Protein AF-A0A820FP91-F1 (afdb_monomer_lite)

Structure (mmCIF, N/CA/C/O backbone):
data_AF-A0A820FP91-F1
#
_entry.id   AF-A0A820FP91-F1
#
loop_
_atom_site.group_PDB
_atom_site.id
_atom_site.type_symbol
_atom_site.label_atom_id
_atom_site.label_alt_id
_atom_site.label_comp_id
_atom_site.label_asym_id
_atom_site.label_entity_id
_atom_site.label_seq_id
_atom_site.pdbx_PDB_ins_code
_atom_site.Cartn_x
_atom_site.Cartn_y
_atom_site.Cartn_z
_atom_site.occupancy
_atom_site.B_iso_or_equiv
_atom_site.auth_seq_id
_atom_site.auth_comp_id
_atom_site.auth_asym_id
_atom_site.auth_atom_id
_atom_site.pdbx_PDB_model_num
ATOM 1 N N . MET A 1 1 ? 13.817 14.754 3.049 1.00 52.53 1 MET A N 1
ATOM 2 C CA . MET A 1 1 ? 13.286 15.525 1.904 1.00 52.53 1 MET A CA 1
ATOM 3 C C . MET A 1 1 ? 11.832 15.108 1.712 1.00 52.53 1 MET A C 1
ATOM 5 O O . MET A 1 1 ? 11.587 13.914 1.622 1.00 52.53 1 MET A O 1
ATOM 9 N N . LEU A 1 2 ? 10.871 16.034 1.796 1.00 65.56 2 LEU A N 1
ATOM 10 C CA . LEU A 1 2 ? 9.436 15.726 1.678 1.00 65.56 2 LEU A CA 1
ATOM 11 C C . LEU A 1 2 ? 9.116 15.199 0.272 1.00 65.56 2 LEU A C 1
ATOM 13 O O . LEU A 1 2 ? 9.471 15.833 -0.719 1.00 65.56 2 LEU A O 1
ATOM 17 N N . ASP A 1 3 ? 8.436 14.057 0.185 1.00 77.50 3 ASP A N 1
ATOM 18 C CA . ASP A 1 3 ? 8.008 13.490 -1.093 1.00 77.50 3 ASP A CA 1
ATOM 19 C C . ASP A 1 3 ? 6.653 14.079 -1.504 1.00 77.50 3 ASP A C 1
ATOM 21 O O . ASP A 1 3 ? 5.588 13.559 -1.172 1.00 77.50 3 ASP A O 1
ATOM 25 N N . PHE A 1 4 ? 6.682 15.218 -2.195 1.00 82.00 4 PHE A N 1
ATOM 26 C CA . PHE A 1 4 ? 5.469 15.926 -2.612 1.00 82.00 4 PHE A CA 1
ATOM 27 C C . PHE A 1 4 ? 4.545 15.068 -3.488 1.00 82.00 4 PHE A C 1
ATOM 29 O O . PHE A 1 4 ? 3.323 15.153 -3.354 1.00 82.00 4 PHE A O 1
ATOM 36 N N . GLY A 1 5 ? 5.107 14.198 -4.335 1.00 83.25 5 GLY A N 1
ATOM 37 C CA . GLY A 1 5 ? 4.329 13.298 -5.189 1.00 83.25 5 GLY A CA 1
ATOM 38 C C . GLY A 1 5 ? 3.462 12.337 -4.378 1.00 83.25 5 GLY A C 1
ATOM 39 O O . GLY A 1 5 ? 2.301 12.105 -4.723 1.00 83.25 5 GLY A O 1
ATOM 40 N N . TYR A 1 6 ? 3.985 11.847 -3.251 1.00 85.62 6 TYR A N 1
ATOM 41 C CA . TYR A 1 6 ? 3.220 11.017 -2.328 1.00 85.62 6 TYR A CA 1
ATOM 42 C C . TYR A 1 6 ? 1.988 11.739 -1.767 1.00 85.62 6 TYR A C 1
ATOM 44 O O . TYR A 1 6 ? 0.876 11.202 -1.812 1.00 85.62 6 TYR A O 1
ATOM 52 N N . PHE A 1 7 ? 2.158 12.970 -1.281 1.00 87.75 7 PHE A N 1
ATOM 53 C CA . PHE A 1 7 ? 1.056 13.737 -0.695 1.00 87.75 7 PHE A CA 1
ATOM 54 C C . PHE A 1 7 ? -0.005 14.106 -1.730 1.00 87.75 7 PHE A C 1
ATOM 56 O O . PHE A 1 7 ? -1.196 13.975 -1.452 1.00 87.75 7 PHE A O 1
ATOM 63 N N . ILE A 1 8 ? 0.415 14.497 -2.936 1.00 89.81 8 ILE A N 1
ATOM 64 C CA . ILE A 1 8 ? -0.499 14.824 -4.036 1.00 89.81 8 ILE A CA 1
ATOM 65 C C . ILE A 1 8 ? -1.343 13.603 -4.410 1.00 89.81 8 ILE A C 1
ATOM 67 O O . ILE A 1 8 ? -2.569 13.699 -4.479 1.00 89.81 8 ILE A O 1
ATOM 71 N N . ARG A 1 9 ? -0.717 12.435 -4.604 1.00 88.62 9 ARG A N 1
ATOM 72 C CA . ARG A 1 9 ? -1.443 11.212 -4.976 1.00 88.62 9 ARG A CA 1
ATOM 73 C C . ARG A 1 9 ? -2.362 10.730 -3.859 1.00 88.62 9 ARG A C 1
ATOM 75 O O . ARG A 1 9 ? -3.492 10.336 -4.132 1.00 88.62 9 ARG A O 1
ATOM 82 N N . THR A 1 10 ? -1.925 10.840 -2.605 1.00 89.31 10 THR A N 1
ATOM 83 C CA . THR A 1 10 ? -2.776 10.564 -1.441 1.00 89.31 10 THR A CA 1
ATOM 84 C C . THR A 1 10 ? -4.006 11.473 -1.441 1.00 89.31 10 THR A C 1
ATOM 86 O O . THR A 1 10 ? -5.130 10.984 -1.366 1.00 89.31 10 THR A O 1
ATOM 89 N N . ALA A 1 11 ? -3.824 12.787 -1.595 1.00 91.00 11 ALA A N 1
ATOM 90 C CA . ALA A 1 11 ? -4.930 13.741 -1.661 1.00 91.00 11 ALA A CA 1
ATOM 91 C C . ALA A 1 11 ? -5.885 13.444 -2.831 1.00 91.00 11 ALA A C 1
ATOM 93 O O . ALA A 1 11 ? -7.103 13.503 -2.659 1.00 91.00 11 ALA A O 1
ATOM 94 N N . ALA A 1 12 ? -5.352 13.050 -3.991 1.00 89.81 12 ALA A N 1
ATOM 95 C CA . ALA A 1 12 ? -6.150 12.635 -5.140 1.00 89.81 12 ALA A CA 1
ATOM 96 C C . ALA A 1 12 ? -6.999 11.384 -4.848 1.00 89.81 12 ALA A C 1
ATOM 98 O O . ALA A 1 12 ? -8.157 11.342 -5.259 1.00 89.81 12 ALA A O 1
ATOM 99 N N . LEU A 1 13 ? -6.482 10.400 -4.099 1.00 89.19 13 LEU A N 1
ATOM 100 C CA . LEU A 1 13 ? -7.266 9.234 -3.661 1.00 89.19 13 LEU A CA 1
ATOM 101 C C . LEU A 1 13 ? -8.434 9.645 -2.757 1.00 89.19 13 LEU A C 1
ATOM 103 O O . LEU A 1 13 ? -9.565 9.221 -2.988 1.00 89.19 13 LEU A O 1
ATOM 107 N N . PHE A 1 14 ? -8.189 10.523 -1.780 1.00 89.19 14 PHE A N 1
ATOM 108 C CA . PHE A 1 14 ? -9.251 11.057 -0.920 1.00 89.19 14 PHE A CA 1
ATOM 109 C C . PHE A 1 14 ? -10.307 11.832 -1.715 1.00 89.19 14 PHE A C 1
ATOM 111 O O . PHE A 1 14 ? -11.503 11.678 -1.467 1.00 89.19 14 PHE A O 1
ATOM 118 N N . GLN A 1 15 ? -9.883 12.645 -2.683 1.00 87.25 15 GLN A N 1
ATOM 119 C CA . GLN A 1 15 ? -10.796 13.409 -3.530 1.00 87.25 15 GLN A CA 1
ATOM 120 C C . GLN A 1 15 ? -11.615 12.499 -4.455 1.00 87.25 15 GLN A C 1
ATOM 122 O O . GLN A 1 15 ? -12.824 12.699 -4.606 1.00 87.25 15 GLN A O 1
ATOM 127 N N . ARG A 1 16 ? -10.984 11.466 -5.032 1.00 85.62 16 ARG A N 1
ATOM 128 C CA . ARG A 1 16 ? -11.660 10.436 -5.834 1.00 85.62 16 ARG A CA 1
ATOM 129 C C . ARG A 1 16 ? -12.725 9.729 -5.009 1.00 85.62 16 ARG A C 1
ATOM 131 O O . ARG A 1 16 ? -13.841 9.574 -5.487 1.00 85.62 16 ARG A O 1
ATOM 138 N N . PHE A 1 17 ? -12.390 9.339 -3.782 1.00 85.31 17 PHE A N 1
ATOM 139 C CA . PHE A 1 17 ? -13.329 8.667 -2.893 1.00 85.31 17 PHE A CA 1
ATOM 140 C C . PHE A 1 17 ? -14.515 9.560 -2.521 1.00 85.31 17 PHE A C 1
ATOM 142 O O . PHE A 1 17 ? -15.650 9.134 -2.682 1.00 85.31 17 PHE A O 1
ATOM 149 N N . LYS A 1 18 ? -14.281 10.825 -2.137 1.00 80.88 18 LYS A N 1
ATOM 150 C CA . LYS A 1 18 ? -15.371 11.793 -1.895 1.00 80.88 18 LYS A CA 1
ATOM 151 C C . LYS A 1 18 ? -16.314 11.948 -3.090 1.00 80.88 18 LYS A C 1
ATOM 153 O O . LYS A 1 18 ? -17.492 12.225 -2.916 1.00 80.88 18 LYS A O 1
ATOM 158 N N . SER A 1 19 ? -15.784 11.804 -4.301 1.00 73.38 19 SER A N 1
ATOM 159 C CA . SER A 1 19 ? -16.565 11.920 -5.536 1.00 73.38 19 SER A CA 1
ATOM 160 C C . SER A 1 19 ? -17.285 10.618 -5.911 1.00 73.38 19 SER A C 1
ATOM 162 O O . SER A 1 19 ? -18.159 10.630 -6.771 1.00 73.38 19 SER A O 1
ATOM 164 N N . ASN A 1 20 ? -16.899 9.485 -5.320 1.00 72.25 20 ASN A N 1
ATOM 165 C CA . ASN A 1 20 ? -17.356 8.153 -5.698 1.00 72.25 20 ASN A CA 1
ATOM 166 C C . ASN A 1 20 ? -17.362 7.249 -4.454 1.00 72.25 20 ASN A C 1
ATOM 168 O O . ASN A 1 20 ? -16.563 6.316 -4.353 1.00 72.25 20 ASN A O 1
ATOM 172 N N . GLU A 1 21 ? -18.243 7.564 -3.497 1.00 71.00 21 GLU A N 1
ATOM 173 C CA . GLU A 1 21 ? -18.400 6.879 -2.199 1.00 71.00 21 GLU A CA 1
ATOM 174 C C . GLU A 1 21 ? -19.021 5.478 -2.350 1.00 71.00 21 GLU A C 1
ATOM 176 O O . GLU A 1 21 ? -20.003 5.114 -1.703 1.00 71.00 21 GLU A O 1
ATOM 181 N N . LYS A 1 22 ? -18.472 4.664 -3.250 1.00 75.50 22 LYS A N 1
ATOM 182 C CA . LYS A 1 22 ? -18.866 3.270 -3.384 1.00 75.50 22 LYS A CA 1
ATOM 183 C C . LYS A 1 22 ? -18.210 2.482 -2.269 1.00 75.50 22 LYS A C 1
ATOM 185 O O . LYS A 1 22 ? -17.001 2.257 -2.289 1.00 75.50 22 LYS A O 1
ATOM 190 N N . LEU A 1 23 ? -19.035 2.073 -1.313 1.00 80.94 23 LEU A N 1
ATOM 191 C CA . LEU A 1 23 ? -18.615 1.139 -0.289 1.00 80.94 23 LEU A CA 1
ATOM 192 C C . LEU A 1 23 ? -18.631 -0.279 -0.853 1.00 80.94 23 LEU A C 1
ATOM 194 O O . LEU A 1 23 ? -19.652 -0.745 -1.361 1.00 80.94 23 LEU A O 1
ATOM 198 N N . ILE A 1 24 ? -17.492 -0.951 -0.765 1.00 84.31 24 ILE A N 1
ATOM 199 C CA . ILE A 1 24 ? -17.368 -2.378 -1.054 1.00 84.31 24 ILE A CA 1
ATOM 200 C C . ILE A 1 24 ? -17.518 -3.175 0.245 1.00 84.31 24 ILE A C 1
ATOM 202 O O . ILE A 1 24 ? -17.370 -2.638 1.346 1.00 84.31 24 ILE A O 1
ATOM 206 N N . ASN A 1 25 ? -17.822 -4.471 0.137 1.00 88.06 25 ASN A N 1
ATOM 207 C CA 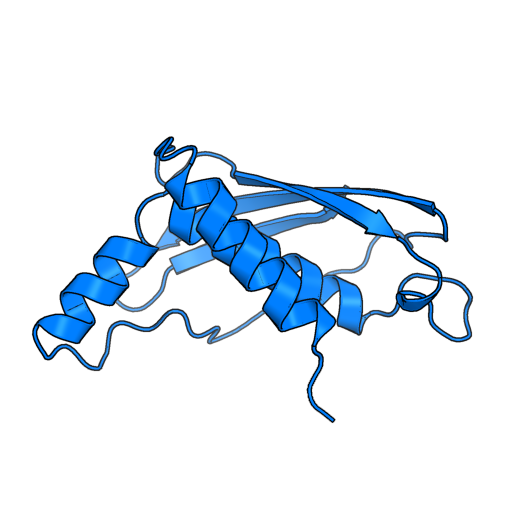. ASN A 1 25 ? -17.817 -5.344 1.309 1.00 88.06 25 ASN A CA 1
ATOM 208 C C . ASN A 1 25 ? -16.390 -5.409 1.892 1.00 88.06 25 ASN A C 1
ATOM 210 O O . ASN A 1 25 ? -15.414 -5.340 1.151 1.00 88.06 25 ASN A O 1
ATOM 214 N N . LEU A 1 26 ? -16.256 -5.577 3.208 1.00 85.25 26 LEU A N 1
ATOM 215 C CA . LEU A 1 26 ? -14.961 -5.709 3.892 1.00 85.25 26 LEU A CA 1
ATOM 216 C C . LEU A 1 26 ? -14.047 -6.781 3.278 1.00 85.25 26 LEU A C 1
ATOM 218 O O . LEU A 1 26 ? -12.833 -6.603 3.248 1.00 85.25 26 LEU A O 1
ATOM 222 N N . LEU A 1 27 ? -14.630 -7.878 2.788 1.00 89.69 27 LEU A N 1
ATOM 223 C CA . LEU A 1 27 ? -13.903 -8.990 2.166 1.00 89.69 27 LEU A CA 1
ATOM 224 C C . LEU A 1 27 ? -13.758 -8.850 0.643 1.00 89.69 27 LEU A C 1
ATOM 226 O O . LEU A 1 27 ? -13.181 -9.728 -0.002 1.00 89.69 27 LEU A O 1
ATOM 230 N N . SER A 1 28 ? -14.305 -7.783 0.055 1.00 90.31 28 SER A N 1
ATOM 231 C CA . SER A 1 28 ? -14.132 -7.489 -1.364 1.00 90.31 28 SER A CA 1
ATOM 232 C C . SER A 1 28 ? -12.711 -7.019 -1.660 1.00 90.31 28 SER A C 1
ATOM 234 O O . SER A 1 28 ? -12.008 -6.472 -0.811 1.00 90.31 28 SER A O 1
ATOM 236 N N . GLU A 1 29 ? -12.302 -7.223 -2.905 1.00 94.06 29 GLU A N 1
ATOM 237 C CA . GLU A 1 29 ? -11.017 -6.763 -3.408 1.00 94.06 29 GLU A CA 1
ATOM 238 C C . GLU A 1 29 ? -11.104 -5.293 -3.837 1.00 94.06 29 GLU A C 1
ATOM 240 O O . GLU A 1 29 ? -11.959 -4.914 -4.638 1.00 94.06 29 GLU A O 1
ATOM 245 N N . SER A 1 30 ? -10.187 -4.476 -3.323 1.00 94.44 30 SER A N 1
ATOM 246 C CA . SER A 1 30 ? -9.920 -3.115 -3.795 1.00 94.44 30 SER A CA 1
ATOM 247 C C . SER A 1 30 ? -8.806 -3.167 -4.833 1.00 94.44 30 SER A C 1
ATOM 249 O O . SER A 1 30 ? -7.750 -3.753 -4.579 1.00 94.44 30 SER A O 1
ATOM 251 N N . VAL A 1 31 ? -9.000 -2.508 -5.977 1.00 93.75 31 VAL A N 1
ATOM 252 C CA . VAL A 1 31 ? -8.024 -2.495 -7.076 1.00 93.75 31 VAL A CA 1
ATOM 253 C C . VAL A 1 31 ? -7.543 -1.076 -7.362 1.00 93.75 31 VAL A C 1
ATOM 255 O O . VAL A 1 31 ? -8.326 -0.182 -7.691 1.00 93.75 31 VAL A O 1
ATOM 258 N N . VAL A 1 32 ? -6.226 -0.880 -7.300 1.00 93.81 32 VAL A N 1
ATOM 259 C CA . VAL A 1 32 ? -5.552 0.367 -7.675 1.00 93.81 32 VAL A CA 1
ATOM 260 C C . VAL A 1 32 ? -4.656 0.112 -8.875 1.00 93.81 32 VAL A C 1
ATOM 262 O O . VAL A 1 32 ? -3.835 -0.794 -8.867 1.00 93.81 32 VAL A O 1
ATOM 265 N N . TYR A 1 33 ? -4.795 0.929 -9.911 1.00 93.81 33 TYR A N 1
ATOM 266 C CA . TYR A 1 33 ? -3.942 0.853 -11.093 1.00 93.81 33 TYR A CA 1
ATOM 267 C C . TYR A 1 33 ? -2.784 1.838 -10.981 1.00 93.81 33 TYR A C 1
ATOM 269 O O . TYR A 1 33 ? -2.938 2.938 -10.439 1.00 93.81 33 TYR A O 1
ATOM 277 N N . GLY A 1 34 ? -1.643 1.455 -11.538 1.00 92.56 34 GLY A N 1
ATOM 278 C CA . GLY A 1 34 ? -0.465 2.299 -11.622 1.00 92.56 34 GLY A CA 1
ATOM 279 C C . GLY A 1 34 ? 0.340 2.033 -12.886 1.00 92.56 34 GLY A C 1
ATOM 280 O O . GLY A 1 34 ? 0.050 1.130 -13.675 1.00 92.56 34 GLY A O 1
ATOM 281 N N . ARG A 1 35 ? 1.332 2.891 -13.099 1.00 93.75 35 ARG A N 1
ATOM 282 C CA . ARG A 1 35 ? 2.276 2.786 -14.204 1.00 93.75 35 ARG A CA 1
ATOM 283 C C . ARG A 1 35 ? 3.666 3.116 -13.689 1.00 93.75 35 ARG A C 1
ATOM 285 O O . ARG A 1 35 ? 3.791 4.069 -12.924 1.00 93.75 35 ARG A O 1
ATOM 292 N N . CYS A 1 36 ? 4.669 2.351 -14.106 1.00 92.50 36 CYS A N 1
ATOM 293 C CA . CYS A 1 36 ? 6.057 2.628 -13.763 1.00 92.50 36 CYS A CA 1
ATOM 294 C C . CYS A 1 36 ? 6.573 3.805 -14.599 1.00 92.50 36 CYS A C 1
ATOM 296 O O . CYS A 1 36 ? 6.571 3.750 -15.833 1.00 92.50 36 CYS A O 1
ATOM 298 N N . TRP A 1 37 ? 6.984 4.883 -13.933 1.00 91.44 37 TRP A N 1
ATOM 299 C CA . TRP A 1 37 ? 7.546 6.069 -14.574 1.00 91.44 37 TRP A CA 1
ATOM 300 C C . TRP A 1 37 ? 9.071 6.115 -14.424 1.00 91.44 37 TRP A C 1
ATOM 302 O O . TRP A 1 37 ? 9.618 5.461 -13.540 1.00 91.44 37 TRP A O 1
ATOM 312 N N . PRO A 1 38 ? 9.786 6.938 -15.218 1.00 88.31 38 PRO A N 1
ATOM 313 C CA . PRO A 1 38 ? 11.246 7.040 -15.120 1.00 88.31 38 PRO A CA 1
ATOM 314 C C . PRO A 1 38 ? 11.760 7.357 -13.707 1.00 88.31 38 PRO A C 1
ATOM 316 O O . PRO A 1 38 ? 12.812 6.877 -13.307 1.00 88.31 38 PRO A O 1
ATOM 319 N N . ASN A 1 39 ? 10.998 8.130 -12.924 1.00 87.69 39 ASN A N 1
ATOM 320 C CA . ASN A 1 39 ? 11.340 8.494 -11.543 1.00 87.69 39 ASN A CA 1
ATOM 321 C C . ASN A 1 39 ? 11.147 7.349 -10.523 1.00 87.69 39 ASN A C 1
ATOM 323 O O . ASN A 1 39 ? 11.489 7.485 -9.343 1.00 87.69 39 ASN A O 1
ATOM 327 N N . ASP A 1 40 ? 10.546 6.242 -10.956 1.00 87.94 40 ASP A N 1
ATOM 328 C CA . ASP A 1 40 ? 10.328 5.058 -10.132 1.00 87.94 40 ASP A CA 1
ATOM 329 C C . ASP A 1 40 ? 11.451 4.028 -10.290 1.00 87.94 40 ASP A C 1
ATOM 331 O O . ASP A 1 40 ? 11.525 3.103 -9.483 1.00 87.94 40 ASP A O 1
ATOM 335 N N . LEU A 1 41 ? 12.334 4.198 -11.277 1.00 90.88 41 LEU A N 1
ATOM 336 C CA . LEU A 1 41 ? 13.446 3.289 -11.534 1.00 90.88 41 LEU A CA 1
ATOM 337 C C . LEU A 1 41 ? 14.598 3.475 -10.542 1.00 90.88 41 LEU A C 1
ATOM 339 O O . LEU A 1 41 ? 14.825 4.562 -10.003 1.00 90.88 41 LEU A O 1
ATOM 343 N N . ASP A 1 42 ? 15.350 2.402 -10.328 1.00 88.38 42 ASP A N 1
ATOM 344 C CA . ASP A 1 42 ? 16.683 2.439 -9.735 1.00 88.38 42 ASP A CA 1
ATOM 345 C C . ASP A 1 42 ? 17.789 2.310 -10.804 1.00 88.38 42 ASP A C 1
ATOM 347 O O . ASP A 1 42 ? 17.534 2.283 -12.009 1.00 88.38 42 ASP A O 1
ATOM 351 N N . PHE A 1 43 ? 19.049 2.239 -10.363 1.00 87.50 43 PHE A N 1
ATOM 352 C CA . PHE A 1 43 ? 20.205 2.079 -11.254 1.00 87.50 43 PHE A CA 1
ATOM 353 C C . PHE A 1 43 ? 20.211 0.760 -12.039 1.00 87.50 43 PHE A C 1
ATOM 355 O O . PHE A 1 43 ? 20.903 0.668 -13.051 1.00 87.50 43 PHE A O 1
ATOM 362 N N . ASN A 1 44 ? 19.442 -0.241 -11.606 1.00 87.50 44 ASN A N 1
ATOM 363 C CA . ASN A 1 44 ? 19.299 -1.508 -12.311 1.00 87.50 44 ASN A CA 1
ATOM 364 C C . ASN A 1 44 ? 18.208 -1.446 -13.385 1.00 87.50 44 ASN A C 1
ATOM 366 O O . ASN A 1 44 ? 17.873 -2.492 -13.929 1.00 87.50 44 ASN A O 1
ATOM 370 N N . TRP A 1 45 ? 17.652 -0.265 -13.687 1.00 86.06 45 TRP A N 1
ATOM 371 C CA . TRP A 1 45 ? 16.594 -0.061 -14.687 1.00 86.06 45 TRP A CA 1
ATOM 372 C C . TRP A 1 45 ? 15.287 -0.809 -14.403 1.00 86.06 45 TRP A C 1
ATOM 374 O O . TRP A 1 45 ? 14.441 -0.944 -15.284 1.00 86.06 45 TRP A O 1
ATOM 384 N N . HIS A 1 46 ? 15.078 -1.217 -13.155 1.00 89.94 46 HIS A N 1
ATOM 385 C CA . HIS A 1 46 ? 13.815 -1.777 -12.694 1.00 89.94 46 HIS A CA 1
ATOM 386 C C . HIS A 1 46 ? 13.190 -0.843 -11.672 1.00 89.94 46 HIS A C 1
ATOM 388 O O . HIS A 1 46 ? 13.857 0.022 -11.098 1.00 89.94 46 HIS A O 1
ATOM 394 N N . MET A 1 47 ? 11.892 -1.012 -11.435 1.00 91.12 47 MET A N 1
ATOM 395 C CA . MET A 1 47 ? 11.224 -0.253 -10.394 1.00 91.12 47 MET A CA 1
ATOM 396 C C . MET A 1 47 ? 11.938 -0.469 -9.055 1.00 91.12 47 MET A C 1
ATOM 398 O O . MET A 1 47 ? 12.164 -1.597 -8.624 1.00 91.12 47 MET A O 1
ATOM 402 N N . ASN A 1 48 ? 12.286 0.627 -8.394 1.00 92.31 48 ASN A N 1
ATOM 403 C CA . ASN A 1 48 ? 12.971 0.610 -7.115 1.00 92.31 48 ASN A CA 1
ATOM 404 C C . ASN A 1 48 ? 12.113 -0.121 -6.069 1.00 92.31 48 ASN A C 1
ATOM 406 O O . ASN A 1 48 ? 10.926 0.170 -5.913 1.00 92.31 48 ASN A O 1
ATOM 410 N N . ASN A 1 49 ? 12.724 -1.013 -5.289 1.00 90.50 49 ASN A N 1
ATOM 411 C CA . ASN A 1 49 ? 12.056 -1.789 -4.237 1.00 90.50 49 ASN A CA 1
ATOM 412 C C . ASN A 1 49 ? 11.218 -0.928 -3.267 1.00 90.50 49 ASN A C 1
ATOM 414 O O . ASN A 1 49 ? 10.112 -1.307 -2.883 1.00 90.50 49 ASN A O 1
ATOM 418 N N . ALA A 1 50 ? 11.678 0.279 -2.921 1.00 89.88 50 ALA A N 1
ATOM 419 C CA . ALA A 1 50 ? 10.935 1.197 -2.055 1.00 89.88 50 ALA A CA 1
ATOM 420 C C . ALA A 1 50 ? 9.633 1.721 -2.694 1.00 89.88 50 ALA A C 1
ATOM 422 O O . ALA A 1 50 ? 8.707 2.123 -1.985 1.00 89.88 50 ALA A O 1
ATOM 423 N N . ARG A 1 51 ? 9.532 1.717 -4.031 1.00 91.31 51 ARG A N 1
ATOM 424 C CA . ARG A 1 51 ? 8.318 2.114 -4.756 1.00 91.31 51 ARG A CA 1
ATOM 425 C C . ARG A 1 51 ? 7.217 1.075 -4.616 1.00 91.31 51 ARG A C 1
ATOM 427 O O . ARG A 1 51 ? 6.075 1.474 -4.441 1.00 91.31 51 ARG A O 1
ATOM 434 N N . TYR A 1 52 ? 7.537 -0.218 -4.568 1.00 92.31 52 TYR A N 1
ATOM 435 C CA . TYR A 1 52 ? 6.531 -1.261 -4.316 1.00 92.31 52 TYR A CA 1
ATOM 436 C C . TYR A 1 52 ? 5.822 -1.051 -2.972 1.00 92.31 52 TYR A C 1
ATOM 438 O O . TYR A 1 52 ? 4.596 -1.099 -2.903 1.00 92.31 52 TYR A O 1
ATOM 446 N N . LEU A 1 53 ? 6.581 -0.751 -1.910 1.00 92.00 53 LEU A N 1
ATOM 447 C CA . LEU A 1 53 ? 6.018 -0.464 -0.583 1.00 92.00 53 LEU A CA 1
ATOM 448 C C . LEU A 1 53 ? 5.154 0.799 -0.580 1.00 92.00 53 LEU A C 1
ATOM 450 O O . LEU A 1 53 ? 4.099 0.845 0.047 1.00 92.00 53 LEU A O 1
ATOM 454 N N . ARG A 1 54 ? 5.566 1.816 -1.334 1.00 92.06 54 ARG A N 1
ATOM 455 C CA . ARG A 1 54 ? 4.770 3.029 -1.508 1.00 92.06 54 ARG A CA 1
ATOM 456 C C . ARG A 1 54 ? 3.449 2.751 -2.233 1.00 92.06 54 ARG A C 1
ATOM 458 O O . ARG A 1 54 ? 2.411 3.264 -1.823 1.00 92.06 54 ARG A O 1
ATOM 465 N N . GLU A 1 55 ? 3.470 1.955 -3.298 1.00 93.06 55 GLU A N 1
ATOM 466 C CA . GLU A 1 55 ? 2.249 1.558 -4.009 1.00 93.06 55 GLU A CA 1
ATOM 467 C C . GLU A 1 55 ? 1.325 0.715 -3.116 1.00 93.06 55 GLU A C 1
ATOM 469 O O . GLU A 1 55 ? 0.110 0.927 -3.118 1.00 93.06 55 GLU A O 1
ATOM 474 N N . SER A 1 56 ? 1.896 -0.154 -2.273 1.00 94.00 56 SER A N 1
ATOM 475 C CA . SER A 1 56 ? 1.166 -0.891 -1.233 1.00 94.00 56 SER A CA 1
ATOM 476 C C . SER A 1 56 ? 0.436 0.034 -0.253 1.00 94.00 56 SER A C 1
ATOM 478 O O . SER A 1 56 ? -0.732 -0.220 0.065 1.00 94.00 56 SER A O 1
ATOM 480 N N . ASP A 1 57 ? 1.062 1.134 0.174 1.00 93.50 57 ASP A N 1
ATOM 481 C CA . ASP A 1 57 ? 0.424 2.130 1.040 1.00 93.50 57 ASP A CA 1
ATOM 482 C C . ASP A 1 57 ? -0.762 2.819 0.351 1.00 93.50 57 ASP A C 1
ATOM 484 O O . ASP A 1 57 ? -1.830 2.951 0.956 1.00 93.50 57 ASP A O 1
ATOM 488 N N . PHE A 1 58 ? -0.628 3.213 -0.921 1.00 94.50 58 PHE A N 1
ATOM 489 C CA . PHE A 1 58 ? -1.743 3.798 -1.677 1.00 94.50 58 PHE A CA 1
ATOM 490 C C . PHE A 1 58 ? -2.910 2.824 -1.825 1.00 94.50 58 PHE A C 1
ATOM 492 O O . PHE A 1 58 ? -4.066 3.211 -1.637 1.00 94.50 58 PHE A O 1
ATOM 499 N N . ALA A 1 59 ? -2.618 1.559 -2.124 1.00 94.44 59 ALA A N 1
ATOM 500 C CA . ALA A 1 59 ? -3.632 0.523 -2.227 1.00 94.44 59 ALA A CA 1
ATOM 501 C C . ALA A 1 59 ? -4.325 0.262 -0.881 1.00 94.44 59 ALA A C 1
ATOM 503 O O . ALA A 1 59 ? -5.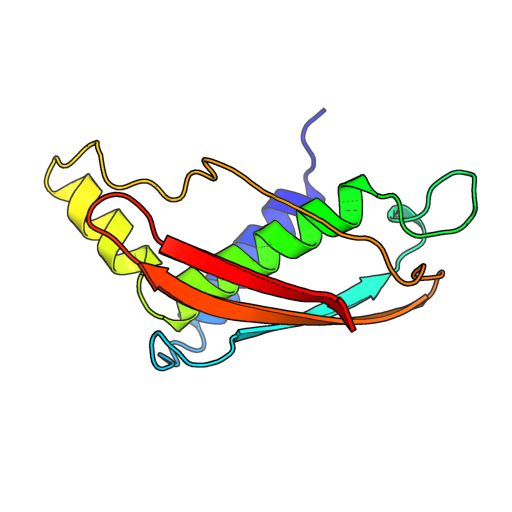549 0.138 -0.837 1.00 94.44 59 ALA A O 1
ATOM 504 N N . ARG A 1 60 ? -3.578 0.289 0.233 1.00 93.88 60 ARG A N 1
ATOM 505 C CA . ARG A 1 60 ? -4.141 0.195 1.588 1.00 93.88 60 ARG A CA 1
ATOM 506 C C . ARG A 1 60 ? -5.057 1.375 1.906 1.00 93.88 60 ARG A C 1
ATOM 508 O O . ARG A 1 60 ? -6.135 1.171 2.456 1.00 93.88 60 ARG A O 1
ATOM 515 N N . ILE A 1 61 ? -4.662 2.600 1.558 1.00 93.38 61 ILE A N 1
ATOM 516 C CA . ILE A 1 61 ? -5.509 3.788 1.746 1.00 93.38 61 ILE A CA 1
ATOM 517 C C . ILE A 1 61 ? -6.797 3.660 0.923 1.00 93.38 61 ILE A C 1
ATOM 519 O O . ILE A 1 61 ? -7.872 3.911 1.464 1.00 93.38 61 ILE A O 1
ATOM 523 N N . SER A 1 62 ? -6.706 3.223 -0.339 1.00 93.88 62 SER A N 1
ATOM 524 C CA . SER A 1 62 ? -7.884 2.976 -1.185 1.00 93.88 62 SER A CA 1
ATOM 525 C C . SER A 1 62 ? -8.817 1.953 -0.543 1.00 93.88 62 SER A C 1
ATOM 527 O O . SER A 1 62 ? -9.995 2.241 -0.374 1.00 93.88 62 SER A O 1
ATOM 529 N N . LEU A 1 63 ? -8.284 0.822 -0.070 1.00 93.62 63 LEU A N 1
ATOM 530 C CA . LEU A 1 63 ? -9.068 -0.213 0.605 1.00 93.62 63 LEU A CA 1
ATOM 531 C C . LEU A 1 63 ? -9.764 0.318 1.866 1.00 93.62 63 LEU A C 1
ATOM 533 O O . LEU A 1 63 ? -10.944 0.051 2.078 1.00 93.62 63 LEU A O 1
ATOM 537 N N . LEU A 1 64 ? -9.067 1.084 2.711 1.00 92.75 64 LEU A N 1
ATOM 538 C CA . LEU A 1 64 ? -9.659 1.652 3.930 1.00 92.75 64 LEU A CA 1
ATOM 539 C C . LEU A 1 64 ? -10.776 2.654 3.624 1.00 92.75 64 LEU A C 1
ATOM 541 O O . LEU A 1 64 ? -11.739 2.750 4.386 1.00 92.75 64 LEU A O 1
ATOM 545 N N . LEU A 1 65 ? -10.640 3.414 2.539 1.00 92.31 65 LEU A N 1
ATOM 546 C CA . LEU A 1 65 ? -11.674 4.330 2.073 1.00 92.31 65 LEU A CA 1
ATOM 547 C C . LEU A 1 65 ? -12.870 3.552 1.516 1.00 92.31 65 LEU A C 1
ATOM 549 O O . LEU A 1 65 ? -13.982 3.715 2.012 1.00 92.31 65 LEU A O 1
ATOM 553 N N . GLU A 1 66 ? -12.629 2.648 0.568 1.00 91.75 66 GLU A N 1
ATOM 554 C CA . GLU A 1 66 ? -13.651 1.850 -0.119 1.00 91.75 66 GLU A CA 1
ATOM 555 C C . GLU A 1 66 ? -14.414 0.915 0.832 1.00 91.75 66 GLU A C 1
ATOM 557 O O . GLU A 1 66 ? -15.595 0.676 0.632 1.00 91.75 66 GLU A O 1
ATOM 562 N N . THR A 1 67 ? -13.808 0.426 1.913 1.00 91.50 67 THR A N 1
ATOM 563 C CA . THR A 1 67 ? -14.511 -0.377 2.940 1.00 91.50 67 THR A CA 1
ATOM 564 C C . THR A 1 67 ? -15.179 0.471 4.029 1.00 91.50 67 THR A C 1
ATOM 566 O O . THR A 1 67 ? -15.844 -0.059 4.918 1.00 91.50 67 THR A O 1
ATOM 569 N N . GLY A 1 68 ? -14.977 1.793 4.026 1.00 90.00 68 GLY A N 1
ATOM 570 C CA . GLY A 1 68 ? -15.466 2.700 5.070 1.00 90.00 68 GLY A CA 1
ATOM 571 C C . GLY A 1 68 ? -14.723 2.593 6.412 1.00 90.00 68 GLY A C 1
ATOM 572 O O . GLY A 1 68 ? -15.047 3.320 7.361 1.00 90.00 68 GLY A O 1
ATOM 573 N N . LEU A 1 69 ? -13.695 1.743 6.513 1.00 90.38 69 LEU A N 1
ATOM 574 C CA . LEU A 1 69 ? -12.860 1.607 7.710 1.00 90.38 69 LEU A CA 1
ATOM 575 C C . LEU A 1 69 ? -12.166 2.918 8.078 1.00 90.38 69 LEU A C 1
ATOM 577 O O . LEU A 1 69 ? -12.061 3.245 9.260 1.00 90.38 69 LEU A O 1
ATOM 581 N N . TRP A 1 70 ? -11.759 3.714 7.087 1.00 91.38 70 TRP A N 1
ATOM 582 C CA . TRP A 1 70 ? -11.164 5.027 7.323 1.00 91.38 70 TRP A CA 1
ATOM 583 C C . TRP A 1 70 ? -12.090 5.936 8.140 1.00 91.38 70 TRP A C 1
ATOM 585 O O . TRP A 1 70 ? -11.679 6.511 9.150 1.00 91.38 70 TRP A O 1
ATOM 595 N N . ASN A 1 71 ? -13.364 6.019 7.750 1.00 89.88 71 ASN A N 1
ATOM 596 C CA . ASN A 1 71 ? -14.359 6.833 8.447 1.00 89.88 71 ASN A CA 1
ATOM 597 C C . ASN A 1 71 ? -14.611 6.309 9.865 1.00 89.88 71 ASN A C 1
ATOM 599 O O . ASN A 1 71 ? -14.699 7.102 10.805 1.00 89.88 71 ASN A O 1
ATOM 603 N N . SER A 1 72 ? -14.656 4.985 10.040 1.00 89.19 72 SER A N 1
ATOM 604 C CA . SER A 1 72 ? -14.779 4.344 11.355 1.00 89.19 72 SER A CA 1
ATOM 605 C C . SER A 1 72 ? -13.608 4.692 12.280 1.00 89.19 72 SER A C 1
ATOM 607 O O . SER A 1 72 ? -13.821 5.074 13.433 1.00 89.19 72 SER A O 1
ATOM 609 N N . ILE A 1 73 ? -12.376 4.642 11.765 1.00 90.06 73 ILE A N 1
ATOM 610 C CA . ILE A 1 73 ? -11.159 5.013 12.498 1.00 90.06 73 ILE A CA 1
ATOM 611 C C . ILE A 1 73 ? -11.196 6.495 12.893 1.00 90.06 73 ILE A C 1
ATOM 613 O O . ILE A 1 73 ? -10.976 6.835 14.056 1.00 90.06 73 ILE A O 1
ATOM 617 N N . VAL A 1 74 ? -11.517 7.392 11.954 1.00 89.69 74 VAL A N 1
ATOM 618 C CA . VAL A 1 74 ? -11.599 8.838 12.225 1.00 8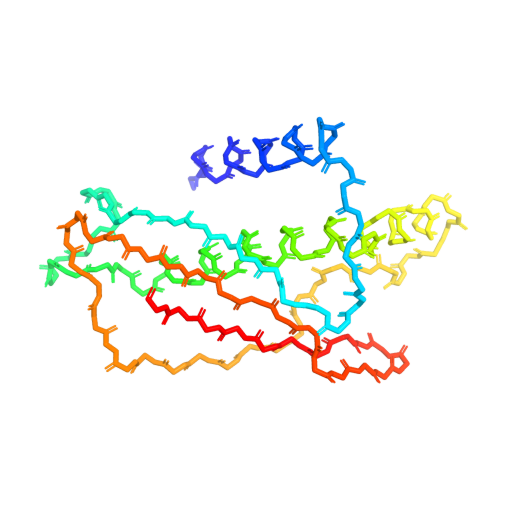9.69 74 VAL A CA 1
ATOM 619 C C . VAL A 1 74 ? -12.686 9.151 13.255 1.00 89.69 74 VAL A C 1
ATOM 621 O O . VAL A 1 74 ? -12.453 9.957 14.156 1.00 89.69 74 VAL A O 1
ATOM 624 N N . LYS A 1 75 ? -13.856 8.507 13.162 1.00 89.88 75 LYS A N 1
ATOM 625 C CA . LYS A 1 75 ? -14.955 8.681 14.122 1.00 89.88 75 LYS A CA 1
ATOM 626 C C . LYS A 1 75 ? -14.542 8.247 15.529 1.00 89.88 75 LYS A C 1
ATOM 628 O O . LYS A 1 75 ? -14.773 8.996 16.473 1.00 89.88 75 LYS A O 1
ATOM 633 N N . ARG A 1 76 ? -13.877 7.095 15.675 1.00 89.00 76 ARG A N 1
ATOM 634 C CA . ARG A 1 76 ? -13.354 6.637 16.975 1.00 89.00 76 ARG A CA 1
ATOM 635 C C . ARG A 1 76 ? -12.343 7.622 17.562 1.00 89.00 76 ARG A C 1
ATOM 637 O O . ARG A 1 76 ? -12.500 8.020 18.713 1.00 89.00 76 ARG A O 1
ATOM 644 N N . ARG A 1 77 ? -11.388 8.112 16.762 1.00 87.31 77 ARG A N 1
ATOM 645 C CA . ARG A 1 77 ? -10.423 9.130 17.223 1.00 87.31 77 ARG A CA 1
ATOM 646 C C . ARG A 1 77 ? -11.095 10.409 17.709 1.00 87.31 77 ARG A C 1
ATOM 648 O O . ARG A 1 77 ? -10.715 10.935 18.750 1.00 87.31 77 ARG A O 1
ATOM 655 N N . LYS A 1 78 ? -12.099 10.905 16.977 1.00 87.56 78 LYS A N 1
ATOM 656 C CA . LYS A 1 78 ? -12.873 12.092 17.384 1.00 87.56 78 LYS A CA 1
ATOM 657 C C . LYS A 1 78 ? -13.601 11.885 18.715 1.00 87.56 78 LYS A C 1
ATOM 659 O O . LYS A 1 78 ? -13.745 12.838 19.468 1.00 87.56 78 LYS A O 1
ATOM 664 N N . ASN A 1 79 ? -13.985 10.649 19.023 1.00 89.56 79 ASN A N 1
ATOM 665 C CA . ASN A 1 79 ? -14.620 10.272 20.285 1.00 89.56 79 ASN A CA 1
ATOM 666 C C . ASN A 1 79 ? -13.614 10.008 21.427 1.00 89.56 79 ASN A C 1
ATOM 668 O O . ASN A 1 79 ? -13.996 9.469 22.460 1.00 89.56 79 ASN A O 1
ATOM 672 N N . GLY A 1 80 ? -12.333 10.359 21.260 1.00 83.38 80 GLY A N 1
ATOM 673 C CA . GLY A 1 80 ? -11.313 10.253 22.310 1.00 83.38 80 GLY A CA 1
ATOM 674 C C . GLY A 1 80 ? -10.576 8.911 22.378 1.00 83.38 80 GLY A C 1
ATOM 675 O O . GLY A 1 80 ? -9.650 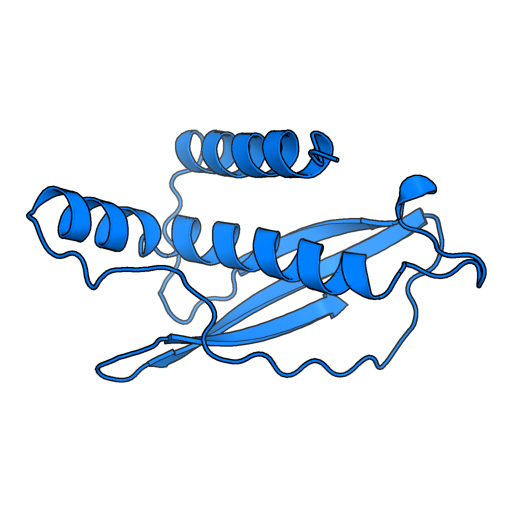8.775 23.177 1.00 83.38 80 GLY A O 1
ATOM 676 N N . MET A 1 81 ? -10.917 7.943 21.521 1.00 80.62 81 MET A N 1
ATOM 677 C CA . MET A 1 81 ? -10.196 6.669 21.403 1.00 80.62 81 MET A CA 1
ATOM 678 C C . MET A 1 81 ? -8.877 6.874 20.645 1.00 80.62 81 MET A C 1
ATOM 680 O O . MET A 1 81 ? -8.853 6.999 19.417 1.00 80.62 81 MET A O 1
ATOM 684 N N . LYS A 1 82 ? -7.772 6.952 21.396 1.00 76.19 82 LYS A N 1
ATOM 685 C CA . LYS A 1 82 ? -6.409 7.149 20.870 1.00 76.19 82 LYS A CA 1
ATOM 686 C C . LYS A 1 82 ? -5.743 5.863 20.385 1.00 76.19 82 LYS A C 1
ATOM 688 O O . LYS A 1 82 ? -4.601 5.917 19.985 1.00 76.19 82 LYS A O 1
ATOM 693 N N . ASP A 1 83 ? -6.403 4.723 20.456 1.00 77.94 83 ASP A N 1
ATOM 694 C CA . ASP A 1 83 ? -5.904 3.415 20.021 1.00 77.94 83 ASP A CA 1
ATOM 695 C C . ASP A 1 83 ? -6.281 3.092 18.564 1.00 77.94 83 ASP A C 1
ATOM 697 O O . ASP A 1 83 ? -5.636 2.274 17.910 1.00 77.94 83 ASP A O 1
ATOM 701 N N . ALA A 1 84 ? -7.285 3.773 18.006 1.00 79.44 84 ALA A N 1
ATOM 702 C CA . ALA A 1 84 ? -7.728 3.563 16.633 1.00 79.44 84 ALA A CA 1
ATOM 703 C C . ALA A 1 84 ? -6.738 4.156 15.609 1.00 79.44 84 ALA A C 1
ATOM 705 O O . ALA A 1 84 ? -6.865 5.311 15.188 1.00 79.44 84 ALA A O 1
ATOM 706 N N . HIS A 1 85 ? -5.774 3.363 15.139 1.00 82.06 85 HIS A N 1
ATOM 707 C CA . HIS A 1 85 ? -4.782 3.775 14.140 1.00 82.06 85 HIS A CA 1
ATOM 708 C C . HIS A 1 85 ? -4.722 2.855 12.920 1.00 82.06 85 HIS A C 1
ATOM 710 O O . HIS A 1 85 ? -5.013 1.672 12.997 1.00 82.06 85 HIS A O 1
ATOM 716 N N . ALA A 1 86 ? -4.316 3.422 11.782 1.00 84.44 86 ALA A N 1
ATOM 717 C CA . ALA A 1 86 ? -4.005 2.675 10.561 1.00 84.44 86 ALA A CA 1
ATOM 718 C C . ALA A 1 86 ? -2.481 2.484 10.448 1.00 84.44 86 ALA A C 1
ATOM 720 O O . ALA A 1 86 ? -1.878 2.826 9.431 1.00 84.44 86 ALA A O 1
ATOM 721 N N . LEU A 1 87 ? -1.855 2.052 11.547 1.00 88.62 87 LEU A N 1
ATOM 722 C CA . LEU A 1 87 ? -0.418 1.799 11.615 1.00 88.62 87 LEU A CA 1
ATOM 723 C C . LEU A 1 87 ? -0.131 0.369 11.152 1.00 88.62 87 LEU A C 1
ATOM 725 O O . LEU A 1 87 ? -0.866 -0.554 11.493 1.00 88.62 87 LEU A O 1
ATOM 729 N N . VAL A 1 88 ? 0.956 0.189 10.406 1.00 91.19 88 VAL A N 1
ATOM 730 C CA . VAL A 1 88 ? 1.454 -1.137 10.029 1.00 91.19 88 VAL A CA 1
ATOM 731 C C . VAL A 1 88 ? 2.323 -1.666 11.164 1.00 91.19 88 VAL A C 1
ATOM 733 O O . VAL A 1 88 ? 3.365 -1.086 11.456 1.00 91.19 88 VAL A O 1
ATOM 736 N N . SER A 1 89 ? 1.891 -2.748 11.811 1.00 91.56 89 SER A N 1
ATOM 737 C CA . SER A 1 89 ? 2.662 -3.416 12.868 1.00 91.56 89 SER A CA 1
ATOM 738 C C . SER A 1 89 ? 3.729 -4.356 12.305 1.00 91.56 89 SER A C 1
ATOM 740 O O . SER A 1 89 ? 4.830 -4.431 12.840 1.00 91.56 89 SER A O 1
ATOM 742 N N . ALA A 1 90 ? 3.411 -5.054 11.215 1.00 92.50 90 ALA A N 1
ATOM 743 C CA . ALA A 1 90 ? 4.302 -5.960 10.508 1.00 92.50 90 ALA A CA 1
ATOM 744 C C . ALA A 1 90 ? 3.950 -5.981 9.016 1.00 92.50 90 ALA A C 1
ATOM 746 O O . ALA A 1 90 ? 2.787 -5.823 8.643 1.00 92.50 90 ALA A O 1
ATOM 747 N N . LEU A 1 91 ? 4.956 -6.189 8.168 1.00 94.06 91 LEU A N 1
ATOM 748 C CA . LEU A 1 91 ? 4.780 -6.366 6.731 1.00 94.06 91 LEU A CA 1
ATOM 749 C C . LEU A 1 91 ? 5.783 -7.398 6.217 1.00 94.06 91 LEU A C 1
ATOM 751 O O . LEU A 1 91 ? 6.970 -7.329 6.529 1.00 94.06 91 LEU A O 1
ATOM 755 N N . GLN A 1 92 ? 5.296 -8.333 5.408 1.00 94.31 92 GLN A N 1
ATOM 756 C CA . GLN A 1 92 ? 6.109 -9.302 4.688 1.00 94.31 92 GLN A CA 1
ATOM 757 C C . GLN A 1 92 ? 5.860 -9.122 3.192 1.00 94.31 92 GLN A C 1
ATOM 759 O O . GLN A 1 92 ? 4.718 -9.178 2.743 1.00 94.31 92 GLN A O 1
ATOM 764 N N . ILE A 1 93 ? 6.928 -8.911 2.423 1.00 93.06 93 ILE A N 1
ATOM 765 C CA . ILE A 1 93 ? 6.865 -8.721 0.972 1.00 93.06 93 ILE A CA 1
ATOM 766 C C . ILE A 1 93 ? 7.736 -9.757 0.269 1.00 93.06 93 ILE A C 1
ATOM 768 O O . ILE A 1 93 ? 8.829 -10.083 0.731 1.00 93.06 93 ILE A O 1
ATOM 772 N N . GLN A 1 94 ? 7.237 -10.285 -0.845 1.00 94.12 94 GLN A N 1
ATOM 773 C CA . GLN A 1 94 ? 7.961 -11.221 -1.698 1.00 94.12 94 GLN A CA 1
ATOM 774 C C . GLN A 1 94 ? 7.953 -10.679 -3.125 1.00 94.12 94 GLN A C 1
ATOM 776 O O . GLN 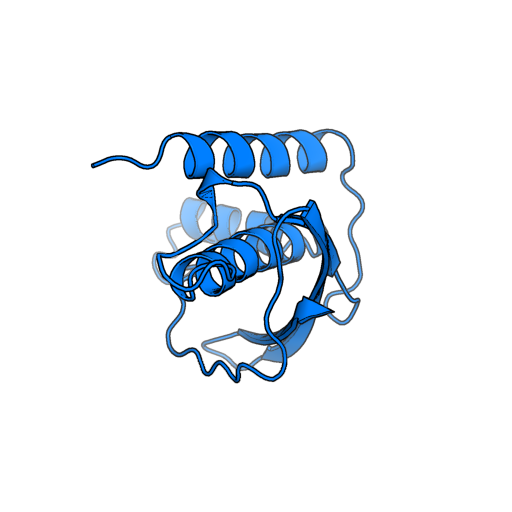A 1 94 ? 6.892 -10.551 -3.735 1.00 94.12 94 GLN A O 1
ATOM 781 N N . TYR A 1 95 ? 9.134 -10.375 -3.654 1.00 92.12 95 TYR A N 1
ATOM 782 C CA . TYR A 1 95 ? 9.300 -9.917 -5.030 1.00 92.12 95 TYR A CA 1
ATOM 783 C C . TYR A 1 95 ? 9.457 -11.134 -5.938 1.00 92.12 95 TYR A C 1
ATOM 785 O O . TYR A 1 95 ? 10.373 -11.932 -5.746 1.00 92.12 95 TYR A O 1
ATOM 793 N N . ARG A 1 96 ? 8.538 -11.301 -6.892 1.00 90.38 96 ARG A N 1
ATOM 794 C CA . ARG A 1 96 ? 8.547 -12.439 -7.829 1.00 90.38 96 ARG A CA 1
ATOM 795 C C . ARG A 1 96 ? 8.921 -12.045 -9.251 1.00 90.38 96 ARG A C 1
ATOM 797 O O . ARG A 1 96 ? 9.518 -12.847 -9.955 1.00 90.38 96 ARG A O 1
ATOM 804 N N . GLN A 1 97 ? 8.564 -10.832 -9.656 1.00 88.56 97 GLN A N 1
ATOM 805 C CA . GLN A 1 97 ? 8.789 -10.315 -10.998 1.00 88.56 97 GLN A CA 1
ATOM 806 C C . GLN A 1 97 ? 9.155 -8.835 -10.906 1.00 88.56 97 GLN A C 1
ATOM 808 O O . GLN A 1 97 ? 8.593 -8.111 -10.080 1.00 88.56 97 GLN A O 1
ATOM 813 N N . SER A 1 98 ? 10.119 -8.410 -11.720 1.00 89.69 98 SER A N 1
ATOM 814 C CA . SER A 1 98 ? 10.492 -7.009 -11.857 1.00 89.69 98 SER A CA 1
ATOM 815 C C . SER A 1 98 ? 9.504 -6.275 -12.763 1.00 89.69 98 SER A C 1
ATOM 817 O O . SER A 1 98 ? 9.001 -6.829 -13.737 1.00 89.69 98 SER A O 1
ATOM 819 N N . ILE A 1 99 ? 9.228 -5.021 -12.417 1.00 90.88 99 ILE A N 1
ATOM 820 C CA . ILE A 1 99 ? 8.438 -4.095 -13.228 1.00 90.88 99 ILE A CA 1
ATOM 821 C C . ILE A 1 99 ? 9.403 -3.156 -13.934 1.00 90.88 99 ILE A C 1
ATOM 823 O O . ILE A 1 99 ? 10.253 -2.534 -13.284 1.00 90.88 99 ILE A O 1
ATOM 827 N N . GLU A 1 100 ? 9.268 -3.065 -15.251 1.00 92.62 100 GLU A N 1
ATOM 828 C CA . GLU A 1 100 ? 10.118 -2.254 -16.109 1.00 92.62 100 GLU A CA 1
ATOM 829 C C . GLU A 1 100 ? 9.475 -0.899 -16.416 1.00 92.62 100 GLU A C 1
ATOM 831 O O . GLU A 1 100 ? 8.315 -0.607 -16.101 1.00 92.62 100 GLU A O 1
ATOM 836 N N . LEU A 1 101 ? 10.263 -0.024 -17.035 1.00 93.12 101 LEU A N 1
ATOM 837 C CA . LEU A 1 101 ? 9.816 1.306 -17.403 1.00 93.12 101 LEU A CA 1
ATOM 838 C C . LEU A 1 101 ? 8.596 1.258 -18.331 1.00 93.12 101 LEU A C 1
ATOM 840 O O . LEU A 1 101 ? 8.645 0.727 -19.435 1.00 93.12 101 LEU A O 1
ATOM 844 N N . GLY A 1 102 ? 7.523 1.939 -17.934 1.00 91.62 102 GLY A N 1
ATOM 845 C CA . GLY A 1 102 ? 6.325 2.088 -18.752 1.00 91.62 102 GLY A CA 1
ATOM 846 C C . GLY A 1 102 ? 5.307 0.963 -18.592 1.00 91.62 102 GLY A C 1
ATOM 847 O O . GLY A 1 102 ? 4.189 1.132 -19.105 1.00 91.62 102 GLY A O 1
ATOM 848 N N . ASP A 1 103 ? 5.635 -0.091 -17.844 1.00 93.62 103 ASP A N 1
ATOM 849 C CA . ASP A 1 103 ? 4.713 -1.168 -17.503 1.00 93.62 103 ASP A CA 1
ATOM 850 C C . ASP A 1 103 ? 3.514 -0.643 -16.721 1.00 93.62 103 ASP A C 1
ATOM 852 O O . ASP A 1 103 ? 3.613 0.251 -15.870 1.00 93.62 103 ASP A O 1
ATOM 856 N N . ARG A 1 104 ? 2.347 -1.210 -17.031 1.00 94.25 104 ARG A N 1
ATOM 857 C CA . ARG A 1 104 ? 1.121 -0.998 -16.265 1.00 94.25 104 ARG A CA 1
ATOM 858 C C . ARG A 1 104 ? 0.980 -2.143 -15.290 1.00 94.25 104 ARG A C 1
ATOM 860 O O . ARG A 1 104 ? 1.087 -3.294 -15.689 1.00 94.25 104 ARG A O 1
ATOM 867 N N . PHE A 1 105 ? 0.646 -1.806 -14.060 1.00 93.69 105 PHE A N 1
ATOM 868 C CA . PHE A 1 105 ? 0.402 -2.785 -13.019 1.00 93.69 105 PHE A CA 1
ATOM 869 C C . PHE A 1 105 ? -0.932 -2.508 -12.339 1.00 93.69 105 PHE A C 1
ATOM 871 O O . PHE A 1 105 ? -1.435 -1.375 -12.313 1.00 93.69 105 PHE A O 1
ATOM 878 N N . LYS A 1 106 ? -1.499 -3.553 -11.752 1.00 95.12 106 LYS A N 1
ATOM 879 C CA . LYS A 1 106 ? -2.631 -3.468 -10.838 1.00 95.12 106 LYS A CA 1
ATOM 880 C C . LYS A 1 106 ? -2.212 -3.962 -9.462 1.00 95.12 106 LYS A C 1
ATOM 882 O O . LYS A 1 106 ? -1.538 -4.975 -9.313 1.00 95.12 106 LYS A O 1
ATOM 887 N N . PHE A 1 107 ? -2.653 -3.233 -8.453 1.00 95.38 107 PHE A N 1
ATOM 888 C CA . PHE A 1 107 ? -2.497 -3.567 -7.054 1.00 95.38 107 PHE A CA 1
ATOM 889 C C . PHE A 1 107 ? -3.852 -4.011 -6.526 1.00 95.38 107 PHE A C 1
ATOM 891 O O . PHE A 1 107 ? -4.798 -3.225 -6.488 1.00 95.38 107 PHE A O 1
ATOM 898 N N . ILE A 1 108 ? -3.951 -5.276 -6.149 1.00 96.00 108 ILE A N 1
ATOM 899 C CA . ILE A 1 108 ? -5.151 -5.870 -5.568 1.00 96.00 108 ILE A CA 1
ATOM 900 C C . ILE A 1 108 ? -4.920 -5.936 -4.067 1.00 96.00 108 ILE A C 1
ATOM 902 O O . ILE A 1 108 ? -3.865 -6.379 -3.624 1.00 96.00 108 ILE A O 1
ATOM 906 N N . SER A 1 109 ? -5.863 -5.442 -3.275 1.00 96.06 109 SER A N 1
ATOM 907 C CA . SER A 1 109 ? -5.789 -5.454 -1.814 1.00 96.06 109 SER A CA 1
ATOM 908 C C . SER A 1 109 ? -7.080 -5.994 -1.230 1.00 96.06 109 SER A C 1
ATOM 910 O O . SER A 1 109 ? -8.165 -5.595 -1.651 1.00 96.06 109 SER A O 1
ATOM 912 N N . ARG A 1 110 ? -6.958 -6.874 -0.241 1.00 95.38 110 ARG A N 1
ATOM 913 C CA . ARG A 1 110 ? -8.090 -7.498 0.441 1.00 95.38 110 ARG A CA 1
ATOM 914 C C . ARG A 1 110 ? -7.781 -7.674 1.922 1.00 95.38 110 ARG A C 1
ATOM 916 O O . ARG A 1 110 ? -6.647 -7.952 2.304 1.00 95.38 110 ARG A O 1
ATOM 923 N N . ILE A 1 111 ? -8.811 -7.556 2.754 1.00 95.31 111 ILE A N 1
ATOM 924 C CA . ILE A 1 111 ? -8.747 -7.974 4.155 1.00 95.31 111 ILE A CA 1
ATOM 925 C C . ILE A 1 111 ? -8.973 -9.486 4.201 1.00 95.31 111 ILE A C 1
ATOM 927 O O . ILE A 1 111 ? -10.005 -9.975 3.739 1.00 95.31 111 ILE A O 1
ATOM 931 N N . ASN A 1 112 ? -7.998 -10.230 4.720 1.00 93.38 112 ASN A N 1
ATOM 932 C CA . ASN A 1 112 ? -8.107 -11.682 4.854 1.00 93.38 112 ASN A CA 1
ATOM 933 C C . ASN A 1 112 ? -8.734 -12.065 6.204 1.00 93.38 112 ASN A C 1
ATOM 935 O O . ASN A 1 112 ? -9.653 -12.877 6.262 1.00 93.38 112 ASN A O 1
ATOM 939 N N . ALA A 1 113 ? -8.283 -11.424 7.282 1.00 93.06 113 ALA A N 1
ATOM 940 C CA . ALA A 1 113 ? -8.754 -11.676 8.640 1.00 93.06 113 ALA A CA 1
ATOM 941 C C . ALA A 1 113 ? -8.633 -10.417 9.509 1.00 93.06 113 ALA A C 1
ATOM 943 O O . ALA A 1 113 ? -8.016 -9.425 9.115 1.00 93.06 113 ALA A O 1
ATOM 944 N N . TRP A 1 114 ? -9.199 -10.461 10.709 1.00 93.62 114 TRP A N 1
ATOM 945 C CA . TRP A 1 114 ? -8.999 -9.455 11.749 1.00 93.62 114 TRP A CA 1
ATOM 946 C C . TRP A 1 114 ? -9.135 -10.098 13.126 1.00 93.62 114 TRP A C 1
ATOM 948 O O . TRP A 1 114 ? -9.828 -11.104 13.281 1.00 93.62 114 TRP A O 1
ATOM 958 N N . ASP A 1 115 ? -8.478 -9.503 14.111 1.00 93.06 115 ASP A N 1
ATOM 959 C CA . ASP A 1 115 ? -8.634 -9.831 15.524 1.00 93.06 115 ASP A CA 1
ATOM 960 C C . ASP A 1 115 ? -9.013 -8.569 16.322 1.00 93.06 115 ASP A C 1
ATOM 962 O O . ASP A 1 115 ? -9.401 -7.543 15.754 1.00 93.06 115 ASP A O 1
ATOM 966 N N . ASP A 1 116 ? -8.913 -8.636 17.648 1.00 88.56 116 ASP A N 1
ATOM 967 C CA . ASP A 1 116 ? -9.245 -7.513 18.529 1.00 88.56 116 ASP A CA 1
ATOM 968 C C . ASP A 1 116 ? -8.289 -6.313 18.385 1.00 88.56 116 ASP A C 1
ATOM 970 O O . ASP A 1 116 ? -8.600 -5.214 18.852 1.00 88.56 116 ASP A O 1
ATOM 974 N N . LYS A 1 117 ? -7.113 -6.502 17.773 1.00 86.31 117 LYS A N 1
ATOM 975 C CA . LYS A 1 117 ? -6.022 -5.517 17.730 1.00 86.31 117 LYS A CA 1
ATOM 976 C C . LYS A 1 117 ? -5.701 -5.025 16.323 1.00 86.31 117 LYS A C 1
ATOM 978 O O . LYS A 1 117 ? -5.265 -3.882 16.178 1.00 86.31 117 LYS A O 1
ATOM 983 N N . ALA A 1 118 ? -5.859 -5.859 15.302 1.00 90.31 118 ALA A N 1
ATOM 984 C CA . ALA A 1 118 ? -5.355 -5.597 13.966 1.00 90.31 118 ALA A CA 1
ATOM 985 C C . ALA A 1 118 ? -6.209 -6.224 12.857 1.00 90.31 118 ALA A C 1
ATOM 987 O O . ALA A 1 118 ? -6.871 -7.248 13.013 1.00 90.31 118 ALA A O 1
ATOM 988 N N . PHE A 1 119 ? -6.123 -5.599 11.684 1.00 92.19 119 PHE A N 1
ATOM 989 C CA . PHE A 1 119 ? -6.580 -6.173 10.425 1.00 92.19 119 PHE A CA 1
ATOM 990 C C . PHE A 1 119 ? -5.391 -6.802 9.705 1.00 92.19 119 PHE A C 1
ATOM 992 O O . PHE A 1 119 ? -4.315 -6.205 9.637 1.00 92.19 119 PHE A O 1
ATOM 999 N N . TYR A 1 120 ? -5.611 -7.971 9.115 1.00 93.88 120 TYR A N 1
ATOM 1000 C CA . TYR A 1 120 ? -4.642 -8.670 8.283 1.00 93.88 120 TYR A CA 1
ATOM 1001 C C . TYR A 1 120 ? -5.006 -8.469 6.818 1.00 93.88 120 TYR A C 1
ATOM 1003 O O . TYR A 1 120 ? -6.104 -8.820 6.376 1.00 93.88 120 TYR A O 1
ATOM 1011 N N . LEU A 1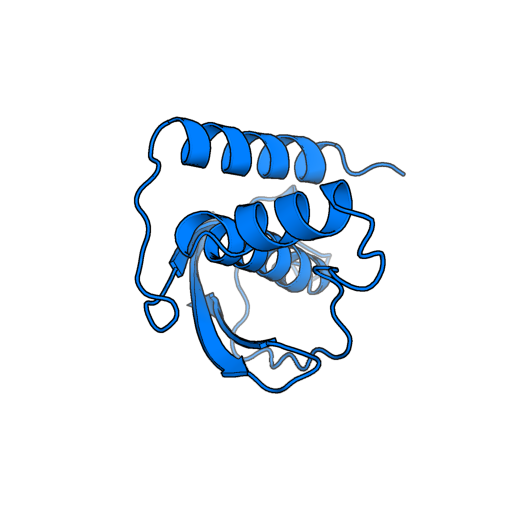 121 ? -4.079 -7.873 6.074 1.00 94.69 121 LEU A N 1
ATOM 1012 C CA . LEU A 1 121 ? -4.259 -7.539 4.672 1.00 94.69 121 LEU A CA 1
ATOM 1013 C C . LEU A 1 121 ? -3.365 -8.424 3.817 1.00 94.69 121 LEU A C 1
ATOM 1015 O O . LEU A 1 121 ? -2.191 -8.615 4.127 1.00 94.69 121 LEU A O 1
ATOM 1019 N N . GLU A 1 122 ? -3.916 -8.878 2.702 1.00 95.56 122 GLU A N 1
ATOM 1020 C CA . GLU A 1 122 ? -3.150 -9.476 1.621 1.00 95.56 122 GLU A CA 1
ATOM 1021 C C . GLU A 1 122 ? -3.190 -8.553 0.415 1.00 95.56 122 GLU A C 1
ATOM 1023 O O . GLU A 1 122 ? -4.209 -7.915 0.115 1.00 95.56 122 GLU A O 1
ATOM 1028 N N . GLN A 1 123 ? -2.041 -8.440 -0.245 1.00 95.94 123 GLN A N 1
ATOM 1029 C CA . GLN A 1 123 ? -1.895 -7.582 -1.400 1.00 95.94 123 GLN A CA 1
ATOM 1030 C C . GLN A 1 123 ? -1.067 -8.261 -2.481 1.00 95.94 123 GLN A C 1
ATOM 1032 O O . GLN A 1 123 ? -0.040 -8.882 -2.201 1.00 95.94 123 GLN A O 1
ATOM 1037 N N . TRP A 1 124 ? -1.502 -8.083 -3.722 1.00 95.12 124 TRP A N 1
ATOM 1038 C CA . TRP A 1 124 ? -0.834 -8.613 -4.900 1.00 95.12 124 TRP A CA 1
ATOM 1039 C C . TRP A 1 124 ? -0.615 -7.507 -5.913 1.00 95.12 124 TRP A C 1
ATOM 1041 O O . TRP A 1 124 ? -1.513 -6.708 -6.183 1.00 95.12 124 TRP A O 1
ATOM 1051 N N . MET A 1 125 ? 0.576 -7.502 -6.493 1.00 94.19 125 MET A N 1
ATOM 1052 C CA . MET A 1 125 ? 0.929 -6.650 -7.614 1.00 94.19 125 MET A CA 1
ATOM 1053 C C . MET A 1 125 ? 1.080 -7.535 -8.845 1.00 94.19 125 MET A C 1
ATOM 1055 O O . MET A 1 125 ? 1.815 -8.523 -8.794 1.00 94.19 125 MET A O 1
ATOM 1059 N N . ILE A 1 126 ? 0.329 -7.214 -9.896 1.00 90.38 126 ILE A N 1
ATOM 1060 C CA . ILE A 1 126 ? 0.254 -7.975 -11.150 1.00 90.38 126 ILE A CA 1
ATOM 1061 C C . ILE A 1 126 ? 0.440 -7.017 -12.317 1.00 90.38 126 ILE A C 1
ATOM 1063 O O . ILE A 1 126 ? -0.160 -5.916 -12.256 1.00 90.38 126 ILE A O 1
#

pLDDT: mean 89.21, std 6.43, range [52.53, 96.06]

Radius of gyration: 15.53 Å; chains: 1; bounding box: 39×28×41 Å

Secondary structure (DSSP, 8-state):
---HHHHHHHHHHHHHHHH---PPPTTSPEEEEEE--GGGB-TTSSB-HHHHHHHHHHHHHHHHHHTSHHHHHHHHHHTT-TT-----S-------SPPPTT-EEEEEEEEEEE-SS-EEEEEEE-

Foldseek 3Di:
DDDVVLVVLLVVLVVVCVVPVAADAQQDKQKDKDWAAPVQDDPVQFGDPVVVVSVVVSSLSNSCRNNVVVVVLVVCVVVVNPLSDPDDPDDDDDDDDTHHHGDMKMKIKHFPDDDPRDTDMDIDID

Sequence (126 aa):
MLDFGYFIRTAALFQRFKSNEKLINLLSESVVYGRCWPNDLDFNWHMNNARYLRESDFARISLLLETGLWNSIVKRRKNGMKDAHALVSALQIQYRQSIELGDRFKFISRINAWDDKAFYLEQWMI

InterPro domains:
  IPR029069 HotDog domain superfamily [SSF54637] (32-126)
  IPR051490 THEM6/lcsJ thioesterase [PTHR12475] (2-123)

Organism: NCBI:txid433720